Protein AF-A0A8T5ZYJ5-F1 (afdb_monomer)

Mean predicted aligned error: 4.31 Å

Solvent-accessible surface area (backbone atoms only — not comparable to full-atom values): 3489 Å² total; p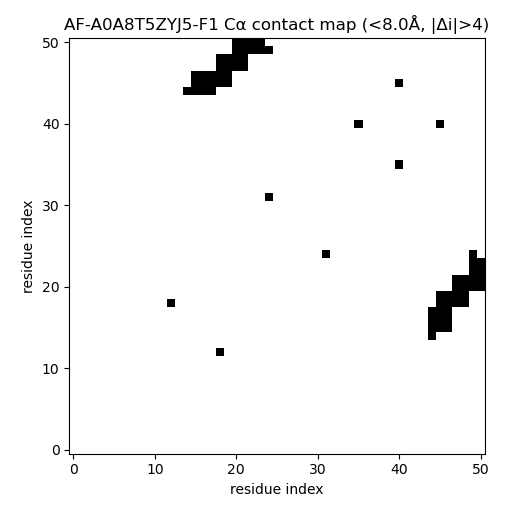er-residue (Å²): 132,84,80,78,79,74,95,73,85,87,77,73,66,88,80,36,82,48,80,45,83,42,62,79,60,91,83,45,57,71,60,52,52,52,53,40,56,77,68,64,65,42,88,89,46,35,44,79,47,75,88

Secondary structur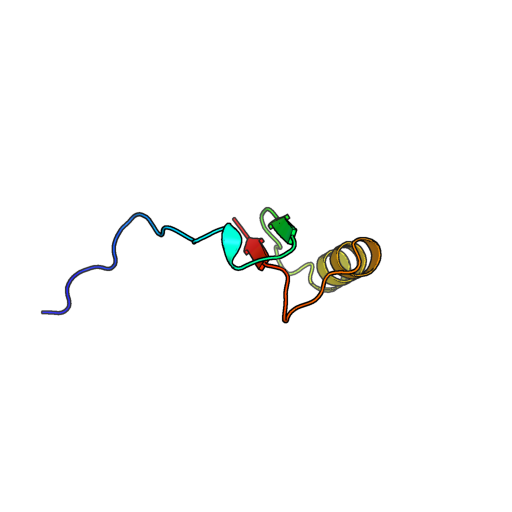e (DSSP, 8-state):
-PPPPPS-----GGG-S-EEEE---TT-HHHHHHHHHHTT--TTT-EEEE-

Organism: Escherichia coli (NCBI:txid562)

InterPro domains:
  IPR029052 Metallo-dependent phosphatase-like [G3DSA:3.60.21.10] (6-51)
  IPR029052 Metallo-dependent phosphatase-like [SSF56300] (5-50)

Radius of gyration: 14.0 Å; Cα contacts (8 Å, |Δi|>4): 35; chains: 1; bounding box: 30×20×39 Å

Nearest PDB structures (foldseek):
  4mcj-assembly1_A  TM=4.051E-01  e=1.077E+00  Parabacteroides distasonis ATCC 8503
  4mcj-assembly4_H  TM=3.870E-01  e=1.438E+00  Parabacteroides distasonis ATCC 8503
  5l9p-assembly2_B  TM=3.382E-01  e=3.957E+00  Agrobacterium tumefaciens str. B6
  6rvs-assembly1_A  TM=3.161E-01  e=3.957E+00  human gammaherpesvirus 4
  5b70-assembly1_D  TM=2.924E-01  e=5.680E+00  Vibrio vulnificus

Structure (mmCIF, N/CA/C/O backbone):
data_AF-A0A8T5ZYJ5-F1
#
_entry.id   AF-A0A8T5ZYJ5-F1
#
loop_
_atom_site.group_PDB
_atom_site.id
_atom_site.type_symbol
_atom_site.label_atom_id
_atom_site.label_alt_id
_atom_site.label_comp_id
_atom_site.label_asym_id
_atom_site.label_entity_id
_atom_site.label_seq_id
_atom_site.pdbx_PDB_ins_code
_atom_site.Cartn_x
_atom_site.Cartn_y
_atom_site.Cartn_z
_atom_site.occupancy
_atom_site.B_iso_or_equiv
_atom_site.auth_seq_id
_atom_site.auth_comp_id
_atom_site.auth_asym_id
_ato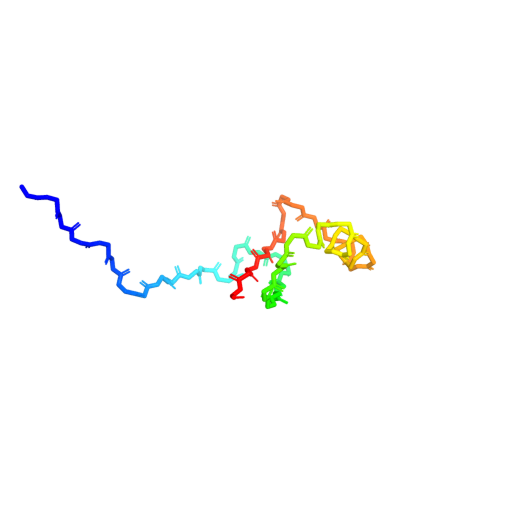m_site.auth_atom_id
_atom_site.pdbx_PDB_model_num
ATOM 1 N N . MET A 1 1 ? 16.795 -4.015 28.303 1.00 60.66 1 MET A N 1
ATOM 2 C CA . MET A 1 1 ? 16.745 -4.783 27.038 1.00 60.66 1 MET A CA 1
ATOM 3 C C . MET A 1 1 ? 15.415 -4.483 26.354 1.00 60.66 1 MET A C 1
ATOM 5 O O . MET A 1 1 ? 14.392 -4.651 27.005 1.00 60.66 1 MET A O 1
ATOM 9 N N . LYS A 1 2 ? 15.404 -3.955 25.119 1.00 65.50 2 LYS A N 1
ATOM 10 C CA . LYS A 1 2 ? 14.154 -3.745 24.360 1.00 65.50 2 LYS A CA 1
ATOM 11 C C . LYS A 1 2 ? 13.690 -5.098 23.823 1.00 65.50 2 LYS A C 1
ATOM 13 O O . LYS A 1 2 ? 14.497 -5.814 23.238 1.00 65.50 2 LYS A O 1
ATOM 18 N N . GLN A 1 3 ? 12.429 -5.452 24.053 1.00 77.94 3 GLN A N 1
ATOM 19 C CA . GLN A 1 3 ? 11.855 -6.658 23.459 1.00 77.94 3 GLN A CA 1
ATOM 20 C C . GLN A 1 3 ? 11.846 -6.524 21.926 1.00 77.94 3 GLN A C 1
ATOM 22 O O . GLN A 1 3 ? 11.602 -5.419 21.428 1.00 77.94 3 GLN A O 1
ATOM 27 N N . PRO A 1 4 ? 12.137 -7.606 21.180 1.00 81.00 4 PRO A N 1
ATOM 28 C CA . PRO A 1 4 ? 12.048 -7.594 19.728 1.00 81.00 4 PRO A CA 1
ATOM 29 C C . PRO A 1 4 ? 10.603 -7.330 19.298 1.00 81.00 4 PRO A C 1
ATOM 31 O O . PRO A 1 4 ? 9.655 -7.740 19.970 1.00 81.00 4 PRO A O 1
ATOM 34 N N . ALA A 1 5 ? 10.440 -6.617 18.184 1.00 82.25 5 ALA A N 1
ATOM 35 C CA . ALA A 1 5 ? 9.122 -6.391 17.615 1.00 82.25 5 ALA A CA 1
ATOM 36 C C . ALA A 1 5 ? 8.456 -7.738 17.261 1.00 82.25 5 ALA A C 1
ATOM 38 O O . ALA A 1 5 ? 9.152 -8.685 16.880 1.00 82.25 5 ALA A O 1
ATOM 39 N N . PRO A 1 6 ? 7.124 -7.845 17.385 1.00 87.06 6 PRO A N 1
ATOM 40 C CA . PRO A 1 6 ? 6.405 -9.044 16.979 1.00 87.06 6 PRO A CA 1
ATOM 41 C C . PRO A 1 6 ? 6.597 -9.320 15.481 1.00 87.06 6 PRO A C 1
ATOM 43 O O . PRO A 1 6 ? 6.567 -8.403 14.665 1.00 87.06 6 PRO A O 1
ATOM 46 N N . VAL A 1 7 ? 6.760 -10.600 15.127 1.00 92.69 7 VAL A N 1
ATOM 47 C CA . VAL A 1 7 ? 6.968 -11.067 13.738 1.00 92.69 7 VAL A CA 1
ATOM 48 C C . VAL A 1 7 ? 5.738 -10.827 12.856 1.00 92.69 7 VAL A C 1
ATOM 50 O O . VAL A 1 7 ? 5.867 -10.613 11.656 1.00 92.69 7 VAL A O 1
ATOM 53 N N . TYR A 1 8 ? 4.542 -10.836 13.450 1.00 93.12 8 TYR A N 1
ATOM 54 C CA . TYR A 1 8 ? 3.278 -10.640 12.748 1.00 93.12 8 TYR A CA 1
ATOM 55 C C . TYR A 1 8 ? 2.600 -9.351 13.199 1.00 93.12 8 TYR A C 1
ATOM 57 O O . TYR A 1 8 ? 2.458 -9.095 14.397 1.00 93.12 8 TYR A O 1
ATOM 65 N N . GLN A 1 9 ? 2.110 -8.579 12.232 1.00 91.44 9 GLN A N 1
ATOM 66 C CA . GLN A 1 9 ? 1.273 -7.410 12.469 1.00 91.44 9 GLN A CA 1
ATOM 67 C C . GLN A 1 9 ? -0.153 -7.695 11.998 1.00 91.44 9 GLN A C 1
ATOM 69 O O . GLN A 1 9 ? -0.377 -8.101 10.860 1.00 91.44 9 GLN A O 1
ATOM 74 N N . ARG A 1 10 ? -1.135 -7.464 12.874 1.00 93.50 10 ARG A N 1
ATOM 75 C CA . ARG A 1 10 ? -2.557 -7.558 12.531 1.00 93.50 10 ARG A CA 1
ATOM 76 C C . ARG A 1 10 ? -3.116 -6.164 12.280 1.00 93.50 10 ARG A C 1
ATOM 78 O O . ARG A 1 10 ? -2.941 -5.276 13.110 1.00 93.50 10 ARG A O 1
ATOM 85 N N . ILE A 1 11 ? -3.836 -6.004 11.175 1.00 95.00 11 ILE A N 1
ATOM 86 C CA . ILE A 1 11 ? -4.523 -4.763 10.808 1.00 95.00 11 ILE A CA 1
ATOM 87 C C . ILE A 1 11 ? -6.035 -4.996 10.895 1.00 95.00 11 ILE A C 1
ATOM 89 O O . ILE A 1 11 ? -6.544 -6.017 10.433 1.00 95.00 11 ILE A O 1
ATOM 93 N N . ALA A 1 12 ? -6.765 -4.063 11.508 1.00 96.81 12 ALA A N 1
ATOM 94 C CA . ALA A 1 12 ? -8.219 -4.122 11.598 1.00 96.81 12 ALA A CA 1
ATOM 95 C C . ALA A 1 12 ? -8.854 -3.604 10.296 1.00 96.81 12 ALA A C 1
ATOM 97 O O . ALA A 1 12 ? -9.052 -2.406 10.121 1.00 96.81 12 ALA A O 1
ATOM 98 N N . GLY A 1 13 ? -9.177 -4.515 9.372 1.00 96.69 13 GLY A N 1
ATOM 99 C CA . GLY A 1 13 ? -9.654 -4.155 8.029 1.00 96.69 13 GLY A CA 1
ATOM 100 C C . GLY A 1 13 ? -10.925 -3.295 7.998 1.00 96.69 13 GLY A C 1
ATOM 101 O O . GLY A 1 13 ? -11.072 -2.472 7.105 1.00 96.69 13 GLY A O 1
ATOM 102 N N . HIS A 1 14 ? -11.799 -3.414 9.002 1.00 97.12 14 HIS A N 1
ATOM 103 C CA . HIS A 1 14 ? -13.045 -2.639 9.087 1.00 97.12 14 HIS A CA 1
ATOM 104 C C . HIS A 1 14 ? -12.837 -1.128 9.291 1.00 97.12 14 HIS A C 1
ATOM 106 O O . HIS A 1 14 ? -13.793 -0.369 9.184 1.00 97.12 14 HIS A O 1
ATOM 112 N N . GLN A 1 15 ? -11.621 -0.684 9.626 1.00 97.38 15 GLN A N 1
ATOM 113 C CA . GLN A 1 15 ? -11.298 0.738 9.787 1.00 97.38 15 GLN A CA 1
ATOM 114 C C . GLN A 1 15 ? -11.078 1.454 8.446 1.00 97.38 15 GLN A C 1
ATOM 116 O O . GLN A 1 15 ? -10.976 2.678 8.423 1.00 97.38 15 GLN A O 1
ATOM 121 N N . TRP A 1 16 ? -11.006 0.705 7.342 1.00 98.06 16 TRP A N 1
ATOM 122 C CA . TRP A 1 16 ? -10.646 1.212 6.022 1.00 98.06 16 TRP A CA 1
ATOM 123 C C . TRP A 1 16 ? -11.772 0.956 5.025 1.00 98.06 16 TRP A C 1
ATOM 125 O O . TRP A 1 16 ? -12.427 -0.083 5.056 1.00 98.06 16 TRP A O 1
ATOM 135 N N . ARG A 1 17 ? -11.978 1.901 4.110 1.00 98.19 17 ARG A N 1
ATOM 136 C CA . ARG A 1 17 ? -12.951 1.788 3.022 1.00 98.19 17 ARG A CA 1
ATOM 137 C C . ARG A 1 17 ? -12.467 0.804 1.956 1.00 98.19 17 ARG A C 1
ATOM 139 O O . ARG A 1 17 ? -13.209 -0.104 1.595 1.00 98.19 17 ARG A O 1
ATOM 146 N N . HIS A 1 18 ? -11.234 0.968 1.476 1.00 98.06 18 HIS A N 1
ATOM 147 C CA . HIS A 1 18 ? -10.572 0.038 0.558 1.00 98.06 18 HIS A CA 1
ATOM 148 C C . HIS A 1 18 ? -9.159 -0.298 1.039 1.00 98.06 18 HIS A C 1
ATOM 150 O O . HIS A 1 18 ? -8.471 0.546 1.614 1.00 98.06 18 HIS A O 1
ATOM 156 N N . ILE A 1 19 ? -8.709 -1.523 0.762 1.00 97.62 19 ILE A N 1
ATOM 157 C CA . ILE A 1 19 ? -7.352 -1.987 1.063 1.00 97.62 19 ILE A CA 1
ATOM 158 C C . ILE A 1 19 ? -6.693 -2.424 -0.244 1.00 97.62 19 ILE A C 1
ATOM 160 O O . ILE A 1 19 ? -7.226 -3.274 -0.956 1.00 97.62 19 ILE A O 1
ATOM 164 N N . TRP A 1 20 ? -5.532 -1.850 -0.542 1.00 97.38 20 TRP A N 1
ATOM 165 C CA . TRP A 1 20 ? -4.750 -2.1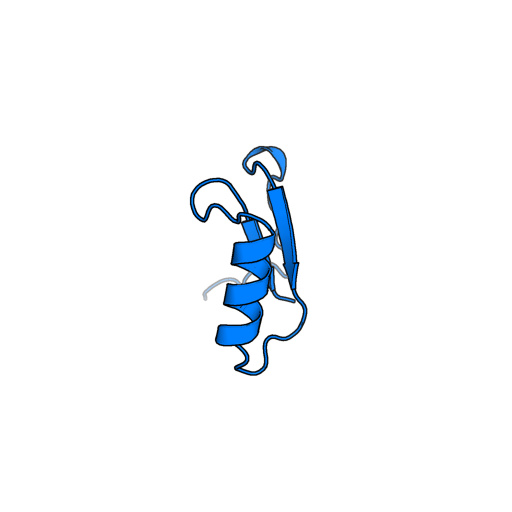13 -1.746 1.00 97.38 20 TRP A CA 1
ATOM 166 C C . TRP A 1 20 ? -3.431 -2.787 -1.375 1.00 97.38 20 TRP A C 1
ATOM 168 O O . TRP A 1 20 ? -2.767 -2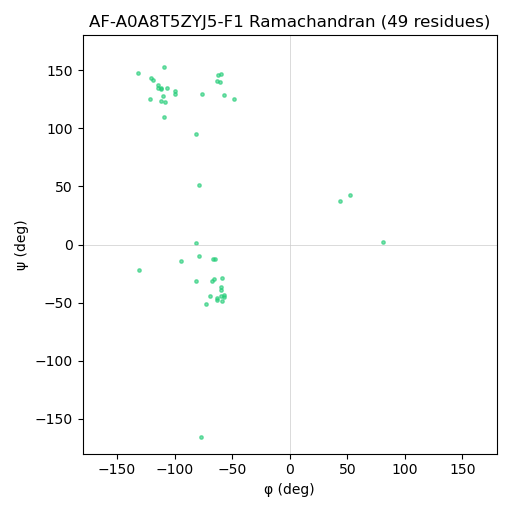.363 -0.429 1.00 97.38 20 TRP A O 1
ATOM 178 N N . LEU A 1 21 ? -3.034 -3.805 -2.140 1.00 96.19 21 LEU A N 1
ATOM 179 C CA . LEU A 1 21 ? -1.703 -4.403 -2.049 1.00 96.19 21 LEU A CA 1
ATOM 180 C C . LEU A 1 21 ? -0.851 -3.997 -3.253 1.00 96.19 21 LEU A C 1
ATOM 182 O O . LEU A 1 21 ? -1.294 -4.082 -4.399 1.00 96.19 21 LEU A O 1
ATOM 186 N N . SER A 1 22 ? 0.390 -3.610 -2.979 1.00 95.06 22 SER A N 1
ATOM 187 C CA . SER A 1 22 ? 1.460 -3.470 -3.965 1.00 95.06 22 SER A CA 1
ATOM 188 C C . SER A 1 22 ? 2.585 -4.430 -3.602 1.00 95.06 22 SER A C 1
ATOM 190 O O . SER A 1 22 ? 2.895 -4.572 -2.426 1.00 95.06 22 SER A O 1
ATOM 192 N N . GLY A 1 23 ? 3.210 -5.051 -4.601 1.00 94.12 23 GLY A N 1
ATOM 193 C CA . GLY A 1 23 ? 4.535 -5.648 -4.411 1.00 94.12 23 GLY A CA 1
ATOM 194 C C . GLY A 1 23 ? 5.627 -4.577 -4.399 1.00 94.12 23 GLY A C 1
ATOM 195 O O . GLY A 1 23 ? 5.322 -3.374 -4.353 1.00 94.12 23 GLY A O 1
ATOM 196 N N . ASP A 1 24 ? 6.875 -5.022 -4.540 1.00 94.00 24 ASP A N 1
ATOM 197 C CA . ASP A 1 24 ? 8.059 -4.171 -4.526 1.00 94.00 24 ASP A CA 1
ATOM 198 C C . ASP A 1 24 ? 7.933 -2.941 -5.437 1.00 94.00 24 ASP A C 1
ATOM 200 O O . ASP A 1 24 ? 7.682 -3.022 -6.644 1.00 94.00 24 ASP A O 1
ATOM 204 N N . ILE A 1 25 ? 8.152 -1.763 -4.850 1.00 94.12 25 ILE A N 1
ATOM 205 C CA . ILE A 1 25 ? 8.065 -0.489 -5.572 1.00 94.12 25 ILE A CA 1
ATOM 206 C C . ILE A 1 25 ? 9.360 -0.205 -6.342 1.00 94.12 25 ILE A C 1
ATOM 208 O O . ILE A 1 25 ? 9.307 0.457 -7.374 1.00 94.12 25 ILE A O 1
ATOM 212 N N . HIS A 1 26 ? 10.519 -0.656 -5.842 1.00 93.62 26 HIS A N 1
ATOM 213 C CA . HIS A 1 26 ? 11.847 -0.444 -6.446 1.00 93.62 26 HIS A CA 1
ATOM 214 C C . HIS A 1 26 ? 12.107 0.993 -6.963 1.00 93.62 26 HIS A C 1
ATOM 216 O O . HIS A 1 26 ? 12.731 1.199 -8.000 1.00 93.62 26 HIS A O 1
ATOM 222 N N . GLY A 1 27 ? 11.612 2.015 -6.254 1.00 94.06 27 GLY A N 1
ATOM 223 C CA . GLY A 1 27 ? 11.765 3.424 -6.646 1.00 94.06 27 GLY A CA 1
ATOM 224 C C . GLY A 1 27 ? 10.775 3.931 -7.708 1.00 94.06 27 GLY A C 1
ATOM 225 O O . GLY A 1 27 ? 10.816 5.107 -8.067 1.00 94.06 27 GLY A O 1
ATOM 226 N N . CYS A 1 28 ? 9.831 3.112 -8.178 1.00 96.12 28 CYS A N 1
ATOM 227 C CA . CYS A 1 28 ? 8.832 3.473 -9.190 1.00 96.12 28 CYS A CA 1
ATOM 228 C C . CYS A 1 28 ? 7.649 4.306 -8.640 1.00 96.12 28 CYS A C 1
ATOM 230 O O . CYS A 1 28 ? 6.480 3.990 -8.889 1.00 96.12 28 CYS A O 1
ATOM 232 N N . LEU A 1 29 ? 7.929 5.399 -7.921 1.00 95.44 29 LEU A N 1
ATOM 233 C CA . LEU A 1 29 ? 6.911 6.235 -7.264 1.00 95.44 29 LEU A CA 1
ATOM 234 C C . LEU A 1 29 ? 5.853 6.783 -8.237 1.00 95.44 29 LEU A C 1
ATOM 236 O O . LEU A 1 29 ? 4.659 6.732 -7.947 1.00 95.44 29 LEU A O 1
ATOM 240 N N . GLU A 1 30 ? 6.262 7.262 -9.410 1.00 97.69 30 GLU A N 1
ATOM 241 C CA . GLU A 1 30 ? 5.340 7.843 -10.398 1.00 97.69 30 GLU A CA 1
ATOM 242 C C . GLU A 1 30 ? 4.390 6.799 -11.001 1.00 97.69 30 GL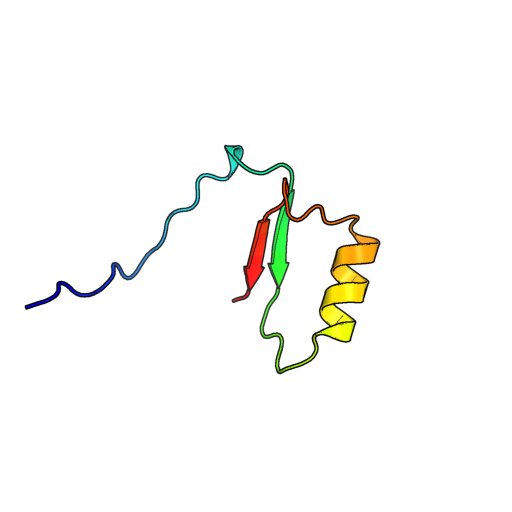U A C 1
ATOM 244 O O . GLU A 1 30 ? 3.233 7.084 -11.319 1.00 97.69 30 GLU A O 1
ATOM 249 N N . GLN A 1 31 ? 4.838 5.548 -11.127 1.00 96.56 31 GLN A N 1
ATOM 250 C CA . GLN A 1 31 ? 3.960 4.454 -11.534 1.00 96.56 31 GLN A CA 1
ATOM 251 C C . GLN A 1 31 ? 2.946 4.122 -10.438 1.00 96.56 31 GLN A C 1
ATOM 253 O O . GLN A 1 31 ? 1.762 3.963 -10.740 1.00 96.56 31 GLN A O 1
ATOM 258 N N . LEU A 1 32 ? 3.391 4.050 -9.181 1.00 97.06 32 LEU A N 1
ATOM 259 C CA . LEU A 1 32 ? 2.505 3.817 -8.043 1.00 97.0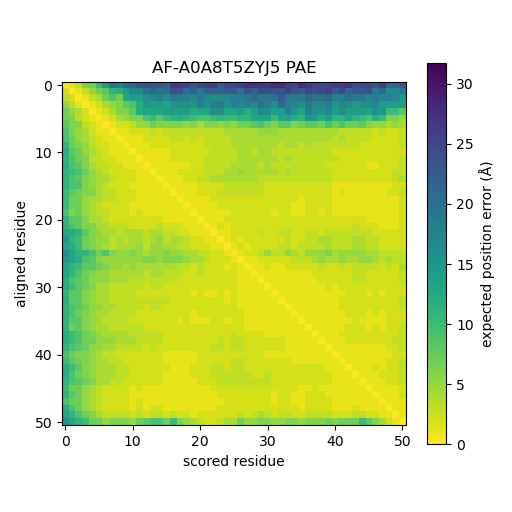6 32 LEU A CA 1
ATOM 260 C C . LEU A 1 32 ? 1.436 4.913 -7.949 1.00 97.06 32 LEU A C 1
ATOM 262 O O . LEU A 1 32 ? 0.249 4.604 -7.891 1.00 97.06 32 LEU A O 1
ATOM 266 N N . ARG A 1 33 ? 1.838 6.187 -8.027 1.00 96.56 33 ARG A N 1
ATOM 267 C CA . ARG A 1 33 ? 0.920 7.335 -7.989 1.00 96.56 33 ARG A CA 1
ATOM 268 C C . ARG A 1 33 ? -0.141 7.267 -9.079 1.00 96.56 33 ARG A C 1
ATOM 270 O O . ARG A 1 33 ? -1.316 7.450 -8.779 1.00 96.56 33 ARG A O 1
ATOM 277 N N . ARG A 1 34 ? 0.243 6.945 -10.320 1.00 98.00 34 ARG A N 1
ATOM 278 C CA . ARG A 1 34 ? -0.719 6.776 -11.423 1.00 98.00 34 ARG A CA 1
ATOM 279 C C . ARG A 1 34 ? -1.736 5.672 -11.134 1.00 98.00 34 ARG A C 1
ATOM 281 O O . ARG A 1 34 ? -2.927 5.888 -11.338 1.00 98.00 34 ARG A O 1
ATOM 288 N N . LYS A 1 35 ? -1.299 4.518 -10.615 1.00 96.75 35 LYS A N 1
ATOM 289 C CA . LYS A 1 35 ? -2.210 3.421 -10.243 1.00 96.75 35 LYS A CA 1
ATOM 290 C C . LYS A 1 35 ? -3.171 3.832 -9.123 1.00 96.75 35 LYS A C 1
ATOM 292 O O . LYS A 1 35 ? -4.375 3.650 -9.268 1.00 96.75 35 LYS A O 1
ATOM 297 N N . LEU A 1 36 ? -2.660 4.448 -8.055 1.00 97.69 36 LEU A N 1
ATOM 298 C CA . LEU A 1 36 ? -3.482 4.945 -6.944 1.00 97.69 36 LEU A CA 1
ATOM 299 C C . LEU A 1 36 ? -4.502 5.991 -7.412 1.00 97.69 36 LEU A C 1
ATOM 301 O O . LEU A 1 36 ? -5.656 5.960 -6.985 1.00 97.69 36 LEU A O 1
ATOM 305 N N . TRP A 1 37 ? -4.106 6.872 -8.334 1.00 97.75 37 TRP A N 1
ATOM 306 C CA . TRP A 1 37 ? -5.001 7.863 -8.928 1.00 97.75 37 TRP A CA 1
ATOM 307 C C . TRP A 1 37 ? -6.135 7.210 -9.728 1.00 97.75 37 TRP A C 1
ATOM 309 O O . TRP A 1 37 ? -7.301 7.545 -9.519 1.00 97.75 37 TRP A O 1
ATOM 319 N N . HIS A 1 38 ? -5.827 6.220 -10.575 1.00 97.56 38 HIS A N 1
ATOM 320 C CA . HIS A 1 38 ? -6.841 5.466 -11.325 1.00 97.56 38 HIS A CA 1
ATOM 321 C C . HIS A 1 38 ? -7.846 4.750 -10.416 1.00 97.56 38 HIS A C 1
ATOM 323 O O . HIS A 1 38 ? -9.035 4.697 -10.726 1.00 97.56 38 HIS A O 1
ATOM 329 N N . CYS A 1 39 ? -7.381 4.247 -9.276 1.00 95.81 39 CYS A N 1
ATOM 330 C CA . CYS A 1 39 ? -8.208 3.582 -8.274 1.00 95.81 39 CYS A CA 1
ATOM 331 C C . CYS A 1 39 ? -8.948 4.551 -7.335 1.00 95.81 39 CYS A C 1
ATOM 333 O O . CYS A 1 39 ? -9.662 4.097 -6.443 1.00 95.81 39 CYS A O 1
ATOM 335 N N . ARG A 1 40 ? -8.801 5.873 -7.528 1.00 97.69 40 ARG A N 1
ATOM 336 C CA . ARG A 1 40 ? -9.360 6.925 -6.658 1.00 97.69 40 ARG A CA 1
ATOM 337 C C . ARG A 1 40 ? -9.003 6.720 -5.181 1.00 97.69 40 ARG A C 1
ATOM 339 O O . ARG A 1 40 ? -9.854 6.881 -4.303 1.00 97.69 40 ARG A O 1
ATOM 346 N N . PHE A 1 41 ? -7.749 6.348 -4.934 1.00 98.25 41 PHE A N 1
ATOM 347 C CA . PHE A 1 41 ? -7.219 6.143 -3.593 1.00 98.25 41 PHE A CA 1
ATOM 348 C C . PHE A 1 41 ? -7.383 7.406 -2.738 1.00 98.25 41 PHE A C 1
ATOM 350 O O . PHE A 1 41 ? -6.973 8.496 -3.141 1.00 98.25 41 PHE A O 1
ATOM 357 N N . ASP A 1 42 ? -7.965 7.245 -1.553 1.00 98.06 42 ASP A N 1
ATOM 358 C CA . ASP A 1 42 ? -8.121 8.292 -0.546 1.00 98.06 42 ASP A CA 1
ATOM 359 C C . ASP A 1 42 ? -7.198 8.001 0.648 1.00 98.06 42 ASP A C 1
ATOM 361 O O . ASP A 1 42 ? -7.480 7.077 1.412 1.00 98.06 42 ASP A O 1
ATOM 365 N N . PRO A 1 43 ? -6.122 8.777 0.865 1.00 96.19 43 PRO A N 1
ATOM 366 C CA . PRO A 1 43 ? -5.150 8.504 1.925 1.00 96.19 43 PRO A CA 1
ATOM 367 C C . PRO A 1 43 ? -5.721 8.617 3.346 1.00 96.19 43 PRO A C 1
ATOM 369 O O . PRO A 1 43 ? -5.063 8.194 4.293 1.00 96.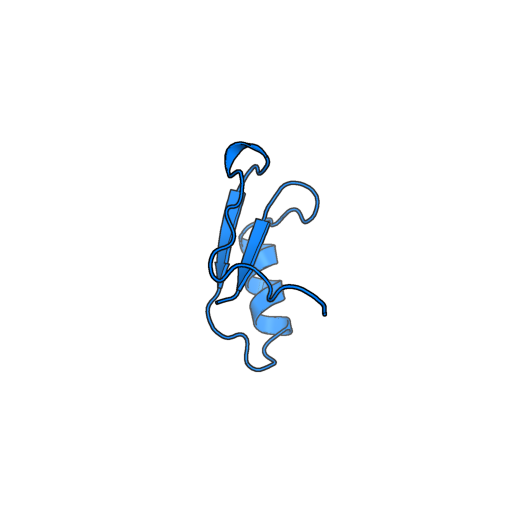19 43 PRO A O 1
ATOM 372 N N . TRP A 1 44 ? -6.919 9.181 3.518 1.00 97.56 44 TRP A N 1
ATOM 373 C CA . TRP A 1 44 ? -7.569 9.311 4.824 1.00 97.56 44 TRP A CA 1
ATOM 374 C C . TRP A 1 44 ? -8.528 8.167 5.142 1.00 97.56 44 TRP A C 1
ATOM 376 O O . TRP A 1 44 ? -8.979 8.046 6.280 1.00 97.56 44 TRP A O 1
ATOM 386 N N . ARG A 1 45 ? -8.900 7.369 4.136 1.00 97.94 45 ARG A N 1
ATOM 387 C CA . ARG A 1 45 ? -9.951 6.347 4.251 1.00 97.94 45 ARG A CA 1
ATOM 388 C C . ARG A 1 45 ? -9.532 4.989 3.712 1.00 97.94 45 ARG A C 1
ATOM 390 O O . ARG A 1 45 ? -10.128 3.989 4.102 1.00 97.94 45 ARG A O 1
ATOM 397 N N . ASP A 1 46 ? -8.535 4.943 2.842 1.00 98.38 46 ASP A N 1
ATOM 398 C CA . ASP A 1 46 ? -8.022 3.730 2.223 1.00 98.38 46 ASP A CA 1
ATOM 399 C C . ASP A 1 46 ? -6.634 3.386 2.777 1.00 98.38 46 ASP A C 1
ATOM 401 O O . ASP A 1 46 ? -5.866 4.254 3.193 1.00 98.38 46 ASP A O 1
ATOM 405 N N . LEU A 1 47 ? -6.303 2.098 2.746 1.00 97.94 47 LEU A N 1
ATOM 406 C CA . LEU A 1 47 ? -5.013 1.569 3.174 1.00 97.94 47 LEU A CA 1
ATOM 407 C C . LEU A 1 47 ? -4.231 1.044 1.969 1.00 97.94 47 LEU A C 1
ATOM 409 O O . LEU A 1 47 ? -4.772 0.297 1.155 1.00 97.94 47 LEU A O 1
ATOM 413 N N . LEU A 1 48 ? -2.945 1.386 1.884 1.00 97.38 48 LEU A N 1
ATOM 414 C CA . LEU A 1 48 ? -1.991 0.768 0.964 1.00 97.38 48 LEU A CA 1
ATOM 415 C C . LEU A 1 48 ? -0.975 -0.048 1.767 1.00 97.38 48 LEU A C 1
ATOM 417 O O . LEU A 1 48 ? -0.287 0.499 2.627 1.00 97.38 48 LEU A O 1
ATOM 421 N N . ILE A 1 49 ? -0.862 -1.336 1.457 1.00 96.31 49 ILE A N 1
ATOM 422 C CA . ILE A 1 49 ? 0.163 -2.230 1.997 1.00 96.31 49 ILE A CA 1
ATOM 423 C C . ILE A 1 49 ? 1.152 -2.524 0.871 1.00 96.31 49 ILE A C 1
ATOM 425 O O . ILE A 1 49 ? 0.754 -3.002 -0.191 1.00 96.31 49 ILE A O 1
ATOM 429 N N . SER A 1 50 ? 2.430 -2.226 1.099 1.00 93.50 50 SER A N 1
ATOM 430 C CA . SER A 1 50 ? 3.516 -2.671 0.225 1.00 93.50 50 SER A CA 1
ATOM 431 C C . SER A 1 50 ? 4.164 -3.896 0.852 1.00 93.50 50 SER A C 1
ATOM 433 O O . SER A 1 50 ? 4.501 -3.849 2.037 1.00 93.50 50 SER A O 1
ATOM 435 N N . VAL A 1 51 ? 4.317 -4.9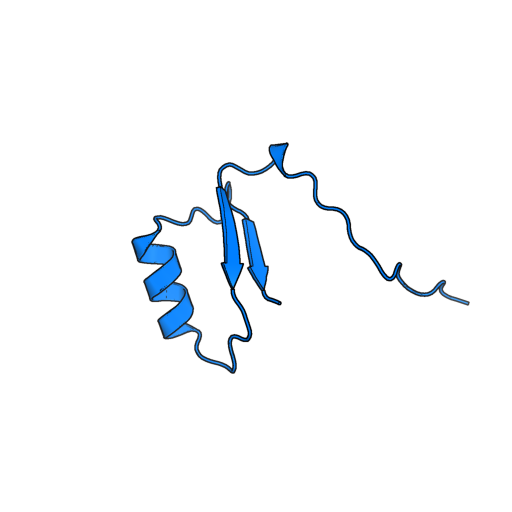59 0.067 1.00 87.19 51 VAL A N 1
ATOM 436 C CA . VAL A 1 51 ? 5.074 -6.165 0.428 1.00 87.19 51 VAL A CA 1
ATOM 437 C C . VAL A 1 51 ? 6.337 -6.283 -0.397 1.00 87.19 51 VAL A C 1
ATOM 439 O O . VAL A 1 51 ? 6.310 -5.798 -1.553 1.00 87.19 51 VAL A O 1
#

Sequence (51 aa):
MKQPAPVYQRIAGHQWRHIWLSGDIHGCLEQLRRKLWHCRFDPWRDLLISV

pLDDT: mean 93.69, std 7.6, range [60.66, 98.38]

Foldseek 3Di:
DDDDDDPDDDDDPVQAPEEEEDEDCVVVVVVVVVVCVVVVPDPVHYYYDYD